Protein AF-A0A7G1I5R5-F1 (afdb_monomer)

Mean predicted aligned error: 12.97 Å

Organism: Mycobacterium kansasii (NCBI:txid1768)

Secondary structure (DSSP, 8-state):
-HHHHHHHHHHH-HHHHHHHHHHHHHHHHHHHTTHHHHS-S---S-TT-HHHHHHHHHHHHH---S-------------

Radius of gyration: 27.0 Å; Cα contacts (8 Å, |Δi|>4): 15; chains: 1; bounding box: 54×50×55 Å

Sequence (79 aa):
MMLQGIARLAIAAPRRIIGAALLVFLAAAVFGIPVAKSLSPGGFQDPNSESARAIKVLTDKFGQSGQQMLILVTSPGRQ

pLDDT: mean 78.23, std 11.16, range [53.97, 97.94]

Structure (mmCIF, N/CA/C/O backbone):
data_AF-A0A7G1I5R5-F1
#
_entry.id   AF-A0A7G1I5R5-F1
#
loop_
_atom_site.group_PDB
_atom_site.id
_atom_site.type_symbol
_atom_site.label_atom_id
_atom_site.label_alt_id
_atom_site.label_comp_id
_atom_site.label_asym_id
_atom_site.label_entity_id
_atom_site.label_seq_id
_atom_site.pdbx_PDB_ins_code
_atom_site.Cartn_x
_atom_site.Cartn_y
_atom_site.Cartn_z
_atom_site.occupancy
_atom_site.B_iso_or_equiv
_atom_site.auth_seq_id
_atom_site.auth_comp_id
_atom_site.auth_asym_id
_atom_site.auth_atom_id
_atom_site.pdbx_PDB_model_num
ATOM 1 N N . MET A 1 1 ? 28.785 -8.802 -15.483 1.00 60.81 1 MET A N 1
ATOM 2 C CA . MET A 1 1 ? 27.899 -9.423 -16.495 1.00 60.81 1 MET A CA 1
ATOM 3 C C . MET A 1 1 ? 26.445 -8.937 -16.384 1.00 60.81 1 MET A C 1
ATOM 5 O O . MET A 1 1 ? 26.049 -8.173 -17.253 1.00 60.81 1 MET A O 1
ATOM 9 N N . MET A 1 2 ? 25.661 -9.259 -15.335 1.00 73.19 2 MET A N 1
ATOM 10 C CA . MET A 1 2 ? 24.237 -8.835 -15.243 1.00 73.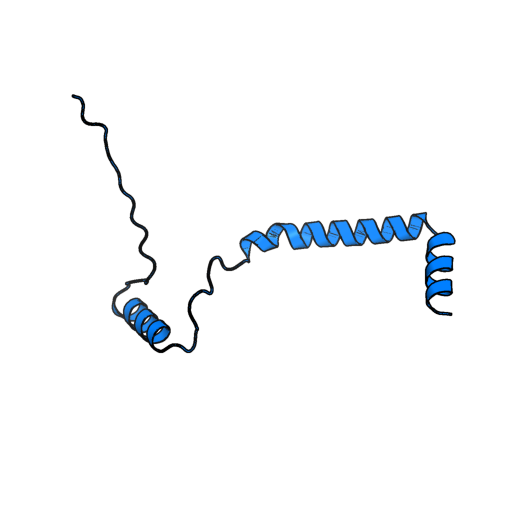19 2 MET A CA 1
ATOM 11 C C . MET A 1 2 ? 24.018 -7.312 -15.274 1.00 73.19 2 MET A C 1
ATOM 13 O O . MET A 1 2 ? 23.194 -6.832 -16.047 1.00 73.19 2 MET A O 1
ATOM 17 N N . LEU A 1 3 ? 24.790 -6.538 -14.502 1.00 79.31 3 LEU A N 1
ATOM 18 C CA . LEU A 1 3 ? 24.634 -5.077 -14.434 1.00 79.31 3 LEU A CA 1
ATOM 19 C C . LEU A 1 3 ? 24.881 -4.391 -15.794 1.00 79.31 3 LEU A C 1
ATOM 21 O O . LEU A 1 3 ? 24.178 -3.458 -16.168 1.00 79.31 3 LEU A O 1
ATOM 25 N N . GLN A 1 4 ? 25.842 -4.903 -16.572 1.00 75.75 4 GLN A N 1
ATOM 26 C CA . GLN A 1 4 ? 26.151 -4.408 -17.919 1.00 75.75 4 GLN A CA 1
ATOM 27 C C . GLN A 1 4 ? 25.043 -4.746 -18.928 1.00 75.75 4 GLN A C 1
ATOM 29 O O . GLN A 1 4 ? 24.806 -3.967 -19.848 1.00 75.75 4 GLN A O 1
ATOM 34 N N . GLY A 1 5 ? 24.352 -5.879 -18.757 1.00 76.56 5 GLY A N 1
ATOM 35 C CA . GLY A 1 5 ? 23.198 -6.253 -19.579 1.00 76.56 5 GLY A CA 1
ATOM 36 C C . GLY A 1 5 ? 22.001 -5.331 -19.344 1.00 76.56 5 GLY A C 1
ATOM 37 O O . GLY A 1 5 ? 21.418 -4.829 -20.304 1.00 76.56 5 GLY A O 1
ATOM 38 N N . ILE A 1 6 ? 21.701 -5.029 -18.076 1.00 77.25 6 ILE A N 1
ATOM 39 C CA . ILE A 1 6 ? 20.640 -4.081 -17.698 1.00 77.25 6 ILE A CA 1
ATOM 40 C C . ILE A 1 6 ? 20.984 -2.671 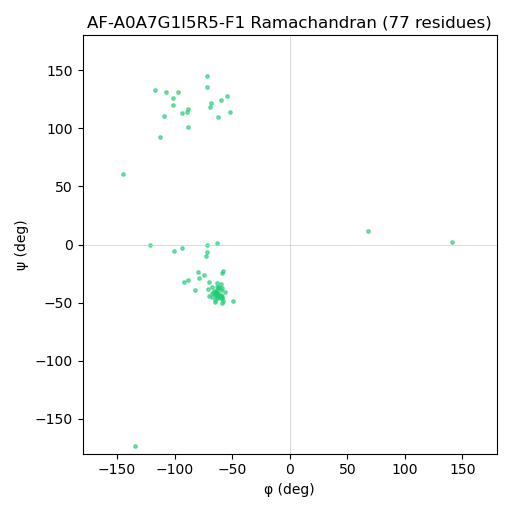-18.198 1.00 77.25 6 ILE A C 1
ATOM 42 O O . ILE A 1 6 ? 20.128 -2.004 -18.772 1.00 77.25 6 ILE A O 1
ATOM 46 N N . ALA A 1 7 ? 22.245 -2.243 -18.076 1.00 75.94 7 ALA A N 1
ATOM 47 C CA . ALA A 1 7 ? 22.701 -0.949 -18.584 1.00 75.94 7 ALA A CA 1
ATOM 48 C C . ALA A 1 7 ? 22.598 -0.838 -20.117 1.00 75.94 7 ALA A C 1
ATOM 50 O O . ALA A 1 7 ? 22.129 0.176 -20.630 1.00 75.94 7 ALA A O 1
ATOM 51 N N . ARG A 1 8 ? 22.971 -1.881 -20.874 1.00 73.94 8 ARG A N 1
ATOM 52 C CA . ARG A 1 8 ? 22.790 -1.879 -22.338 1.00 73.94 8 ARG A CA 1
ATOM 53 C C . ARG A 1 8 ? 21.322 -1.861 -22.732 1.00 73.94 8 ARG A C 1
ATOM 55 O O . ARG A 1 8 ? 20.974 -1.144 -23.660 1.00 73.94 8 ARG A O 1
ATOM 62 N N . LEU A 1 9 ? 20.468 -2.604 -22.029 1.00 70.38 9 LEU A N 1
ATOM 63 C CA . LEU A 1 9 ? 19.028 -2.583 -22.276 1.00 70.38 9 LEU A CA 1
ATOM 64 C C . LEU A 1 9 ? 18.441 -1.190 -21.991 1.00 70.38 9 LEU A C 1
ATOM 66 O O . LEU A 1 9 ? 17.680 -0.676 -22.809 1.00 70.38 9 LEU A O 1
ATOM 70 N N . ALA A 1 10 ? 18.877 -0.557 -20.895 1.00 69.00 10 ALA A N 1
ATOM 71 C CA . ALA A 1 10 ? 18.530 0.814 -20.519 1.00 69.00 10 ALA A CA 1
ATOM 72 C C . ALA A 1 10 ? 18.871 1.842 -21.609 1.00 69.00 10 ALA A C 1
ATOM 74 O O . ALA A 1 10 ? 18.075 2.737 -21.892 1.00 69.00 10 ALA A O 1
ATOM 75 N N . ILE A 1 11 ? 20.030 1.683 -22.250 1.00 77.19 11 ILE A N 1
ATOM 76 C CA . ILE A 1 11 ? 20.557 2.631 -23.241 1.00 77.19 11 ILE A CA 1
ATOM 77 C C . ILE A 1 11 ? 20.067 2.320 -24.668 1.00 77.19 11 ILE A C 1
ATOM 79 O O . ILE A 1 11 ? 19.899 3.237 -25.467 1.00 77.19 11 ILE A O 1
ATOM 83 N N . ALA A 1 12 ? 19.801 1.053 -25.004 1.00 77.81 12 ALA A N 1
ATOM 84 C CA . ALA A 1 12 ? 19.431 0.638 -26.362 1.00 77.81 12 ALA A CA 1
ATOM 85 C C . ALA A 1 12 ? 17.996 1.024 -26.761 1.00 77.81 12 ALA A C 1
ATOM 87 O O . ALA A 1 12 ? 17.707 1.180 -27.946 1.00 77.81 12 ALA A O 1
ATOM 88 N N . ALA A 1 13 ? 17.083 1.171 -25.796 1.00 79.44 13 ALA A N 1
ATOM 89 C CA . ALA A 1 13 ? 15.689 1.521 -26.074 1.00 79.44 13 ALA A CA 1
ATOM 90 C C . ALA A 1 13 ? 15.073 2.433 -24.990 1.00 79.44 13 ALA A C 1
ATOM 92 O O . ALA A 1 13 ? 14.054 2.076 -24.385 1.00 79.44 13 ALA A O 1
ATOM 93 N N . PRO A 1 14 ? 15.624 3.642 -24.766 1.00 80.00 14 PRO A N 1
ATOM 94 C CA . PRO A 1 14 ? 15.243 4.509 -23.648 1.00 80.00 14 PRO A CA 1
ATOM 95 C C . PRO A 1 14 ? 13.755 4.882 -23.673 1.00 80.00 14 PRO A C 1
ATOM 97 O O . PRO A 1 14 ? 13.083 4.848 -22.646 1.00 80.00 14 PRO A O 1
ATOM 100 N N . ARG A 1 15 ? 13.189 5.142 -24.862 1.00 87.00 15 ARG A N 1
ATOM 101 C CA . ARG A 1 15 ? 11.760 5.478 -25.013 1.00 87.00 15 ARG A CA 1
ATOM 102 C C . ARG A 1 15 ? 10.829 4.338 -24.591 1.00 87.00 15 ARG A C 1
ATOM 104 O O . ARG A 1 15 ? 9.775 4.601 -24.022 1.00 87.00 15 ARG A O 1
ATOM 111 N N . ARG A 1 16 ? 11.206 3.080 -24.855 1.00 88.12 16 ARG A N 1
ATOM 112 C CA . ARG A 1 16 ? 10.394 1.909 -24.477 1.00 88.12 16 ARG A CA 1
ATOM 113 C C . ARG A 1 16 ? 10.407 1.697 -22.968 1.00 88.12 16 ARG A C 1
ATOM 115 O O . ARG A 1 16 ? 9.377 1.369 -22.395 1.00 88.12 16 ARG A O 1
ATOM 122 N N . ILE A 1 17 ? 11.551 1.932 -22.335 1.00 88.38 17 ILE A N 1
ATOM 123 C CA . ILE A 1 17 ? 11.714 1.778 -20.887 1.00 88.38 17 ILE A CA 1
ATOM 124 C C . ILE A 1 17 ? 10.955 2.860 -20.134 1.00 88.38 17 ILE A C 1
ATOM 126 O O . ILE A 1 17 ? 10.226 2.540 -19.202 1.00 88.38 17 ILE A O 1
ATOM 130 N N . ILE A 1 18 ? 11.047 4.113 -20.581 1.00 91.50 18 ILE A N 1
ATOM 131 C CA . ILE A 1 18 ? 10.246 5.205 -20.017 1.00 91.50 18 ILE A CA 1
ATOM 132 C C . ILE A 1 18 ? 8.752 4.907 -20.188 1.00 91.50 18 ILE A C 1
ATOM 134 O O . ILE A 1 18 ? 7.991 5.045 -19.235 1.00 91.50 18 ILE A O 1
ATOM 138 N N . GLY A 1 19 ? 8.336 4.438 -21.370 1.00 95.50 19 GLY A N 1
ATOM 139 C CA . GLY A 1 19 ? 6.950 4.037 -21.617 1.00 95.50 19 GLY A CA 1
ATOM 140 C C . GLY A 1 19 ? 6.472 2.938 -20.664 1.00 95.50 19 GLY A C 1
ATOM 141 O O . GLY A 1 19 ? 5.423 3.085 -20.046 1.00 95.50 19 GLY A O 1
ATOM 142 N N . ALA A 1 20 ? 7.256 1.871 -20.490 1.00 93.69 20 ALA A N 1
ATOM 143 C CA . ALA A 1 20 ? 6.926 0.780 -19.574 1.00 93.69 20 ALA A CA 1
ATOM 144 C C . ALA A 1 20 ? 6.877 1.244 -18.109 1.00 93.69 20 ALA A C 1
ATOM 146 O O . ALA A 1 20 ? 5.936 0.909 -17.393 1.00 93.69 20 ALA A O 1
ATOM 147 N N . ALA A 1 21 ? 7.848 2.051 -17.673 1.00 93.88 21 ALA A N 1
ATOM 148 C CA . ALA A 1 21 ? 7.886 2.597 -16.320 1.00 93.88 21 ALA A CA 1
ATOM 149 C C . ALA A 1 21 ? 6.674 3.496 -16.030 1.00 93.88 21 ALA A C 1
ATOM 151 O O . ALA A 1 21 ? 6.053 3.360 -14.978 1.00 93.88 21 ALA A O 1
ATOM 152 N N . LEU A 1 22 ? 6.294 4.362 -16.976 1.00 97.25 22 LEU A N 1
ATOM 153 C CA . LEU A 1 22 ? 5.092 5.192 -16.863 1.00 97.25 22 LEU A CA 1
ATOM 154 C C . LEU A 1 22 ? 3.819 4.347 -16.800 1.00 97.25 22 LEU A C 1
ATOM 156 O O . LEU A 1 22 ? 2.934 4.643 -16.004 1.00 97.25 22 LEU A O 1
ATOM 160 N N . LEU A 1 23 ? 3.730 3.284 -17.599 1.00 97.00 23 LEU A N 1
ATOM 161 C CA . LEU A 1 23 ? 2.577 2.384 -17.596 1.00 97.00 23 LEU A CA 1
ATOM 162 C C . LEU A 1 23 ? 2.429 1.688 -16.233 1.00 97.00 23 LEU A C 1
ATOM 164 O O . LEU A 1 23 ? 1.346 1.689 -15.650 1.00 97.00 23 LEU A O 1
ATOM 168 N N . VAL A 1 24 ? 3.532 1.171 -15.683 1.00 97.44 24 VAL A N 1
ATOM 169 C CA . VAL A 1 24 ? 3.560 0.569 -14.339 1.00 97.44 24 VAL A CA 1
ATOM 170 C C . VAL A 1 24 ? 3.195 1.597 -13.268 1.00 97.44 24 VAL A C 1
ATOM 172 O O . VAL A 1 24 ? 2.400 1.295 -12.381 1.00 97.44 24 VAL A O 1
ATOM 175 N N . PHE A 1 25 ? 3.725 2.817 -13.365 1.00 97.12 25 PHE A N 1
ATOM 176 C CA . PHE A 1 25 ? 3.409 3.900 -12.436 1.00 97.12 25 PHE A CA 1
ATOM 177 C C . PHE A 1 25 ? 1.918 4.257 -12.452 1.00 97.12 25 PHE A C 1
ATOM 179 O O . PHE A 1 25 ? 1.297 4.353 -11.395 1.00 97.12 25 PHE A O 1
ATOM 186 N N . LEU A 1 26 ? 1.320 4.399 -13.637 1.00 97.94 26 LEU A N 1
ATOM 187 C CA . LEU A 1 26 ? -0.109 4.683 -13.781 1.00 97.94 26 LEU A CA 1
ATOM 188 C C . LEU A 1 26 ? -0.971 3.544 -13.236 1.00 97.94 26 LEU A C 1
ATOM 190 O O . LEU A 1 26 ? -1.944 3.806 -12.532 1.00 97.94 26 LEU A O 1
ATOM 194 N N . ALA A 1 27 ? -0.601 2.290 -13.503 1.00 96.44 27 ALA A N 1
ATOM 195 C CA . ALA A 1 27 ? -1.288 1.142 -12.923 1.00 96.44 27 ALA A CA 1
ATOM 196 C C . ALA A 1 27 ? -1.224 1.193 -11.387 1.00 96.44 27 ALA A C 1
ATOM 198 O O . ALA A 1 27 ? -2.259 1.139 -10.725 1.00 96.44 27 ALA A O 1
ATOM 199 N N . ALA A 1 28 ? -0.032 1.388 -10.816 1.00 96.06 28 ALA A N 1
ATOM 200 C CA . ALA A 1 28 ? 0.148 1.512 -9.373 1.00 96.06 28 ALA A CA 1
ATOM 201 C C . ALA A 1 28 ? -0.654 2.679 -8.778 1.00 96.06 28 ALA A C 1
ATOM 203 O O . ALA A 1 28 ? -1.214 2.532 -7.697 1.00 96.06 28 ALA A O 1
ATOM 204 N N . ALA A 1 29 ? -0.770 3.809 -9.480 1.00 94.12 29 ALA A N 1
ATOM 205 C CA . ALA A 1 29 ? -1.601 4.927 -9.047 1.00 94.12 29 ALA A CA 1
ATOM 206 C C . ALA A 1 29 ? -3.092 4.552 -9.020 1.00 94.12 29 ALA A C 1
ATOM 208 O O . ALA A 1 29 ? -3.750 4.748 -8.000 1.00 94.12 29 ALA A O 1
ATOM 209 N N . VAL A 1 30 ? -3.621 3.958 -10.095 1.00 95.25 30 VAL A N 1
ATOM 210 C CA . VAL A 1 30 ? -5.035 3.545 -10.176 1.00 95.25 30 VAL A CA 1
ATOM 211 C C . VAL A 1 30 ? -5.389 2.529 -9.087 1.00 95.25 30 VAL A C 1
ATOM 213 O O . VAL A 1 30 ? -6.426 2.663 -8.440 1.00 95.25 30 VAL A O 1
ATOM 216 N N . PHE A 1 31 ? -4.522 1.543 -8.848 1.00 91.88 31 PHE A N 1
ATOM 217 C CA . PHE A 1 31 ? -4.738 0.534 -7.805 1.00 91.88 31 PHE A CA 1
ATOM 218 C C . PHE A 1 31 ? -4.412 1.041 -6.390 1.00 91.88 31 PHE A C 1
ATOM 220 O O . PHE A 1 31 ? -5.012 0.580 -5.422 1.00 91.88 31 PHE A O 1
ATOM 227 N N . GLY A 1 32 ? -3.490 1.995 -6.255 1.00 89.31 32 GLY A N 1
ATOM 228 C CA . GLY A 1 32 ? -3.015 2.522 -4.975 1.00 89.31 32 GLY A CA 1
ATOM 229 C C . GLY A 1 32 ? -3.917 3.595 -4.368 1.00 89.31 32 GLY A C 1
ATOM 230 O O . GLY A 1 32 ? -4.147 3.571 -3.165 1.00 89.31 32 GLY A O 1
ATOM 231 N N . ILE A 1 33 ? -4.4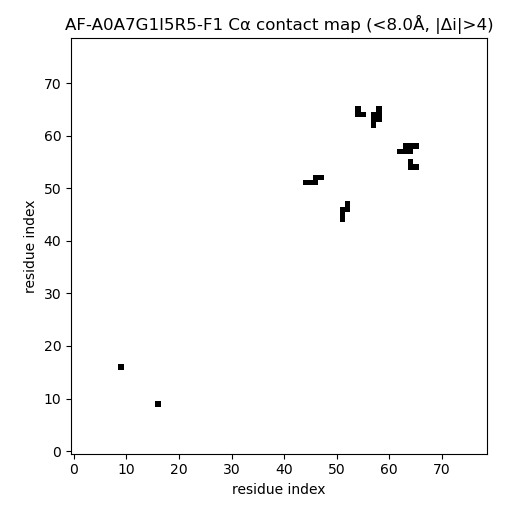91 4.500 -5.169 1.00 90.38 33 ILE A N 1
ATOM 232 C CA . ILE A 1 33 ? -5.420 5.548 -4.692 1.00 90.38 33 ILE A CA 1
ATOM 233 C C . ILE A 1 33 ? -6.542 5.000 -3.783 1.00 90.38 33 ILE A C 1
ATOM 235 O O . ILE A 1 33 ? -6.765 5.563 -2.709 1.00 90.38 33 ILE A O 1
ATOM 239 N N . PRO A 1 34 ? -7.264 3.920 -4.145 1.00 87.06 34 PRO A N 1
ATOM 240 C CA . PRO A 1 34 ? -8.347 3.411 -3.311 1.00 87.06 34 PRO A CA 1
ATOM 241 C C . PRO A 1 34 ? -7.875 2.698 -2.036 1.00 87.06 34 PRO A C 1
ATOM 243 O O . PRO A 1 34 ? -8.714 2.438 -1.174 1.00 87.06 34 PRO A O 1
ATOM 246 N N . VAL A 1 35 ? -6.577 2.413 -1.863 1.00 87.69 35 VAL A N 1
ATOM 247 C CA . VAL A 1 35 ? -6.077 1.636 -0.714 1.00 87.69 35 VAL A CA 1
ATOM 248 C C . VAL A 1 35 ? -6.413 2.300 0.619 1.00 87.69 35 VAL A C 1
ATOM 250 O O . VAL A 1 35 ? -6.750 1.609 1.574 1.00 87.69 35 VAL A O 1
ATOM 253 N N . ALA A 1 36 ? -6.430 3.636 0.668 1.00 82.62 36 ALA A N 1
ATOM 254 C CA . ALA A 1 36 ? -6.775 4.396 1.868 1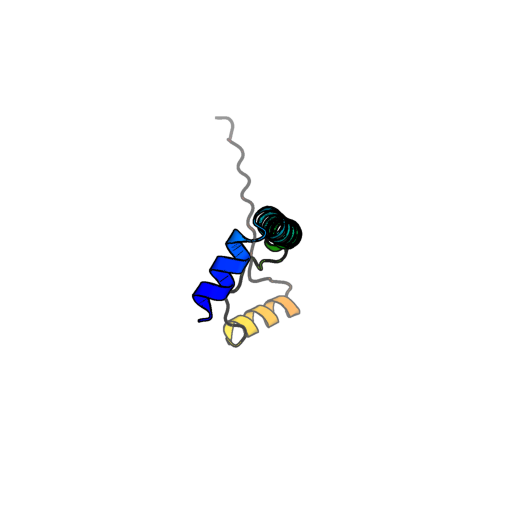.00 82.62 36 ALA A CA 1
ATOM 255 C C . ALA A 1 36 ? -8.191 4.089 2.391 1.00 82.62 36 ALA A C 1
ATOM 257 O O . ALA A 1 36 ? -8.441 4.240 3.582 1.00 82.62 36 ALA A O 1
ATOM 258 N N . LYS A 1 37 ? -9.107 3.625 1.527 1.00 80.19 37 LYS A N 1
ATOM 259 C CA . LYS A 1 37 ? -10.461 3.195 1.921 1.00 80.19 37 LYS A CA 1
ATOM 260 C C . LYS A 1 37 ? -10.493 1.787 2.518 1.00 80.19 37 LYS A C 1
ATOM 262 O O . LYS A 1 37 ? -11.427 1.459 3.238 1.00 80.19 37 LYS A O 1
ATOM 267 N N . SER A 1 38 ? -9.500 0.964 2.192 1.00 77.31 38 SER A N 1
ATOM 268 C CA . SER A 1 38 ? -9.382 -0.426 2.646 1.00 77.31 38 SER A CA 1
ATOM 269 C C . SER A 1 38 ? -8.399 -0.583 3.807 1.00 77.31 38 SER A C 1
ATOM 271 O O . SER A 1 38 ? -8.274 -1.676 4.359 1.00 77.31 38 SER A O 1
ATOM 273 N N . LEU A 1 39 ? -7.691 0.486 4.184 1.00 76.56 39 LEU A N 1
ATOM 274 C CA . LEU A 1 39 ? -6.871 0.501 5.386 1.00 76.56 39 LEU A CA 1
ATOM 275 C C . LEU A 1 39 ? -7.787 0.454 6.609 1.00 76.56 39 LEU A C 1
ATOM 277 O O . LEU A 1 39 ? -8.623 1.333 6.811 1.00 76.56 39 LEU A O 1
ATOM 281 N N . SER A 1 40 ? -7.597 -0.570 7.441 1.00 74.69 40 SER A N 1
ATOM 282 C CA . SER A 1 40 ? -8.213 -0.617 8.763 1.00 74.69 40 SER A CA 1
ATOM 283 C C . SER A 1 40 ? -7.746 0.600 9.572 1.00 74.69 40 SER A C 1
ATOM 285 O O . SER A 1 40 ? -6.539 0.762 9.760 1.00 74.69 40 SER A O 1
ATOM 287 N N . PRO A 1 41 ? -8.658 1.436 10.100 1.00 64.38 41 PRO A N 1
ATOM 288 C CA . PRO A 1 41 ? -8.301 2.530 11.004 1.00 64.38 41 PRO A CA 1
ATOM 289 C C . PRO A 1 41 ? -7.877 2.036 12.404 1.00 64.38 41 PRO A C 1
ATOM 291 O O . PRO A 1 41 ? -7.559 2.846 13.271 1.00 64.38 41 PRO A O 1
ATOM 294 N N . GLY A 1 42 ? -7.892 0.718 12.646 1.00 68.88 42 GLY A N 1
ATOM 295 C CA . GLY A 1 42 ? -7.570 0.087 13.925 1.00 68.88 42 GLY A CA 1
ATOM 296 C C . GLY A 1 42 ? -6.647 -1.129 13.795 1.00 68.88 42 GLY A C 1
ATOM 297 O O . GLY A 1 42 ? -6.143 -1.446 12.721 1.00 68.88 42 GLY A O 1
ATOM 298 N N . GLY A 1 43 ? -6.445 -1.822 14.916 1.00 68.69 43 GLY A N 1
ATOM 299 C CA . GLY A 1 43 ? -5.449 -2.895 15.079 1.00 68.69 43 GLY A CA 1
ATOM 300 C C . GLY A 1 43 ? -4.750 -2.871 16.443 1.00 68.69 43 GLY A C 1
ATOM 301 O O . GLY A 1 43 ? -3.878 -3.683 16.710 1.00 68.69 43 GLY A O 1
ATOM 302 N N . PHE A 1 44 ? -5.142 -1.943 17.320 1.00 65.06 44 PHE A N 1
ATOM 303 C CA . PHE A 1 44 ? -4.570 -1.752 18.657 1.00 65.06 44 PHE A CA 1
ATOM 304 C C . PHE A 1 44 ? -4.938 -2.846 19.673 1.00 65.06 44 PHE A C 1
ATOM 306 O O . PHE A 1 44 ? -4.443 -2.820 20.795 1.00 65.06 44 PHE A O 1
ATOM 313 N N . GLN A 1 45 ? -5.822 -3.777 19.311 1.00 63.75 45 GLN A N 1
ATOM 314 C CA . GLN A 1 45 ? -6.218 -4.899 20.160 1.00 63.75 45 GLN A CA 1
ATOM 315 C C . GLN A 1 45 ? -5.602 -6.189 19.620 1.00 63.75 45 GLN A C 1
ATOM 317 O O . GLN A 1 45 ? -5.730 -6.482 18.432 1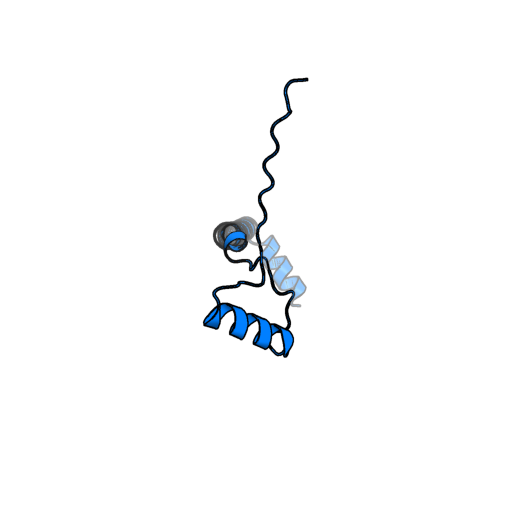.00 63.75 45 GLN A O 1
ATOM 322 N N . ASP A 1 46 ? -4.977 -6.972 20.498 1.00 69.25 46 ASP A N 1
ATOM 323 C CA . ASP A 1 46 ? -4.554 -8.335 20.181 1.00 69.25 46 ASP A CA 1
ATOM 324 C C . ASP A 1 46 ? -5.805 -9.225 20.040 1.00 69.25 46 ASP A C 1
ATOM 326 O O . ASP A 1 46 ? -6.543 -9.379 21.024 1.00 69.25 46 ASP A O 1
ATOM 330 N N . PRO A 1 47 ? -6.061 -9.824 18.857 1.00 66.69 47 PRO A N 1
ATOM 331 C CA . PRO A 1 47 ? -7.225 -10.680 18.626 1.00 66.69 47 PRO A CA 1
ATOM 332 C C . PRO A 1 47 ? -7.298 -11.884 19.571 1.00 66.69 47 PRO A C 1
ATOM 334 O O . PRO A 1 47 ? -8.383 -12.432 19.770 1.00 66.69 47 PRO A O 1
ATOM 337 N N . ASN A 1 48 ? -6.161 -12.304 20.133 1.00 74.25 48 ASN A N 1
ATOM 338 C CA . ASN A 1 48 ? -6.067 -13.449 21.036 1.00 74.25 48 ASN A CA 1
ATOM 339 C C . ASN A 1 48 ? -6.161 -13.060 22.518 1.00 74.25 48 ASN A C 1
ATOM 341 O O . ASN A 1 48 ? -6.147 -13.942 23.376 1.00 74.25 48 ASN A O 1
ATOM 345 N N . SER A 1 49 ? -6.258 -11.768 22.840 1.00 80.75 49 SER A N 1
ATOM 346 C CA . SER A 1 49 ? -6.353 -11.323 24.231 1.00 80.75 49 SER A CA 1
ATOM 347 C C . SER A 1 49 ? -7.712 -11.651 24.856 1.00 80.75 49 SER A C 1
ATOM 349 O O . SER A 1 49 ? -8.770 -11.579 24.221 1.00 80.75 49 SER A O 1
ATOM 351 N N . GLU A 1 50 ? -7.695 -11.973 26.150 1.00 75.75 50 GLU A N 1
ATOM 352 C CA . GLU A 1 50 ? -8.909 -12.235 26.927 1.00 75.75 50 GLU A CA 1
ATOM 353 C C . GLU A 1 50 ? -9.813 -10.992 27.008 1.00 75.75 50 GLU A C 1
ATOM 355 O O . GLU A 1 50 ? -11.039 -11.102 26.950 1.00 75.75 50 GLU A O 1
ATOM 360 N N . SER A 1 51 ? -9.216 -9.795 27.030 1.00 78.81 51 SER A N 1
ATOM 361 C CA . SER A 1 51 ? -9.930 -8.517 26.986 1.00 78.81 51 SER A CA 1
ATOM 362 C C . SER A 1 51 ? -10.670 -8.302 25.662 1.00 78.81 51 SER A C 1
ATOM 364 O O . SER A 1 51 ? -11.838 -7.913 25.689 1.00 78.81 51 SER A O 1
ATOM 366 N N . ALA A 1 52 ? -10.064 -8.626 24.512 1.00 74.62 52 ALA A N 1
ATOM 367 C CA . ALA A 1 52 ? -10.750 -8.567 23.217 1.00 74.62 52 ALA A CA 1
ATOM 368 C C . ALA A 1 52 ? -11.945 -9.535 23.159 1.00 74.62 52 ALA A C 1
ATOM 370 O O . ALA A 1 52 ? -13.009 -9.194 22.632 1.00 74.62 52 ALA A O 1
ATOM 371 N N . ARG A 1 53 ? -11.816 -10.728 23.759 1.00 77.56 53 ARG A N 1
ATOM 372 C CA . ARG A 1 53 ? -12.927 -11.684 23.878 1.00 77.56 53 ARG A CA 1
ATOM 373 C C . ARG A 1 53 ? -14.033 -11.165 24.805 1.00 77.56 53 ARG A C 1
ATOM 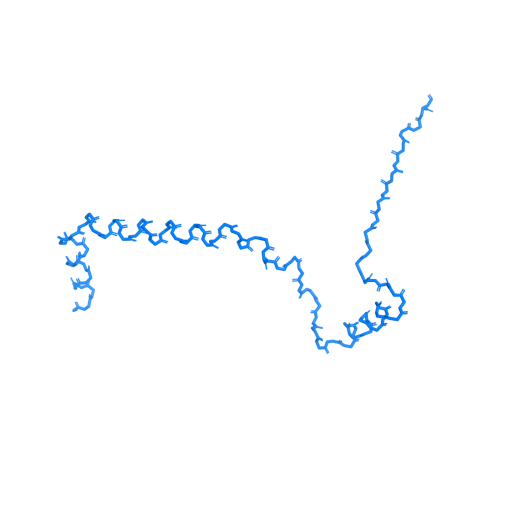375 O O . ARG A 1 53 ? -15.204 -11.295 24.454 1.00 77.56 53 ARG A O 1
ATOM 382 N N . ALA A 1 54 ? -13.689 -10.553 25.939 1.00 80.81 54 ALA A N 1
ATOM 383 C CA . ALA A 1 54 ? -14.663 -9.949 26.849 1.00 80.81 54 ALA A CA 1
ATOM 384 C C . ALA A 1 54 ? -15.443 -8.807 26.175 1.00 80.81 54 ALA A C 1
ATOM 386 O O . ALA A 1 54 ? -16.672 -8.782 26.245 1.00 80.81 54 ALA A O 1
ATOM 387 N N . ILE A 1 55 ? -14.750 -7.924 25.445 1.00 76.50 55 ILE A N 1
ATOM 388 C CA . ILE A 1 55 ? -15.375 -6.848 24.660 1.00 76.50 55 ILE A CA 1
ATOM 389 C C . ILE A 1 55 ? -16.346 -7.435 23.629 1.00 76.50 55 ILE A C 1
ATOM 391 O O . ILE A 1 55 ? -17.480 -6.975 23.539 1.00 76.50 55 ILE A O 1
ATOM 395 N N . LYS A 1 56 ? -15.955 -8.497 22.911 1.00 76.62 56 LYS A N 1
ATOM 396 C CA . LYS A 1 56 ? -16.822 -9.152 21.920 1.00 76.62 56 LYS A CA 1
ATOM 397 C C . LYS A 1 56 ? -18.093 -9.740 22.542 1.00 76.62 56 LYS A C 1
ATOM 399 O O . LYS A 1 56 ? -19.177 -9.538 22.009 1.00 76.62 56 LYS A O 1
ATOM 404 N N . VAL A 1 57 ? -17.987 -10.398 23.699 1.00 82.19 57 VAL A N 1
ATOM 405 C CA . VAL A 1 57 ? -19.154 -10.938 24.425 1.00 82.19 57 VAL A CA 1
ATOM 406 C C . VAL A 1 57 ? -20.088 -9.820 24.900 1.00 82.19 57 VAL A C 1
ATOM 408 O O . VAL A 1 57 ? -21.308 -9.970 24.812 1.00 82.19 57 VAL A O 1
ATOM 411 N N . LEU A 1 58 ? -19.536 -8.702 25.380 1.00 78.19 58 LEU A N 1
ATOM 412 C CA . LEU A 1 58 ? -20.319 -7.532 25.782 1.00 78.19 58 LEU A CA 1
ATOM 413 C C . LEU A 1 58 ? -21.030 -6.883 24.585 1.00 78.19 58 LEU A C 1
ATOM 415 O O . LEU A 1 58 ? -22.211 -6.548 24.686 1.00 78.19 58 LEU A O 1
ATOM 419 N N . THR A 1 59 ? -20.359 -6.773 23.436 1.00 80.12 59 THR A N 1
ATOM 420 C CA . THR A 1 59 ? -20.967 -6.277 22.194 1.00 80.12 59 THR A CA 1
A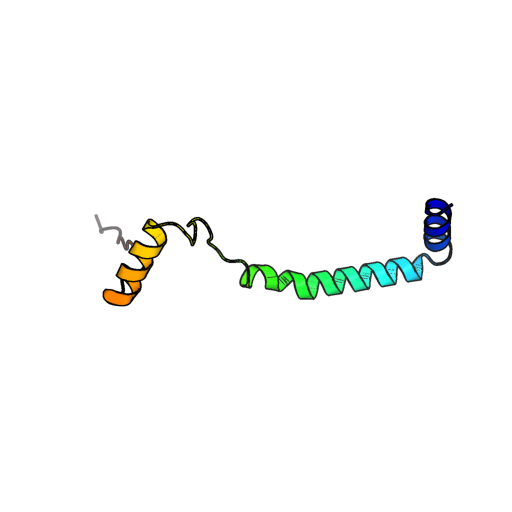TOM 421 C C . THR A 1 59 ? -22.069 -7.209 21.686 1.00 80.12 59 THR A C 1
ATOM 423 O O . THR A 1 59 ? -23.166 -6.732 21.409 1.00 80.12 59 THR A O 1
ATOM 426 N N . ASP A 1 60 ? -21.830 -8.522 21.628 1.00 77.25 60 ASP A N 1
ATOM 427 C CA . ASP A 1 60 ? -22.791 -9.496 21.086 1.00 77.25 60 ASP A CA 1
ATOM 428 C C . ASP A 1 60 ? -24.048 -9.636 21.960 1.00 77.25 60 ASP A C 1
ATOM 430 O O . ASP A 1 60 ? -25.148 -9.827 21.442 1.00 77.25 60 ASP A O 1
ATOM 434 N N . LYS A 1 61 ? -23.908 -9.558 23.293 1.00 80.38 61 LYS A N 1
ATOM 435 C CA . LYS A 1 61 ? -25.038 -9.750 24.221 1.00 80.38 61 LYS A CA 1
ATOM 436 C C . LYS A 1 61 ? -25.764 -8.465 24.595 1.00 80.38 61 LYS A C 1
ATOM 438 O O . LYS A 1 61 ? -26.963 -8.518 24.853 1.00 80.38 61 LYS A O 1
ATOM 443 N N . PHE A 1 62 ? -25.056 -7.340 24.662 1.00 79.50 62 PHE A N 1
ATOM 444 C CA . PHE A 1 62 ? -25.604 -6.088 25.191 1.00 79.50 62 PHE A CA 1
ATOM 445 C C . PHE A 1 62 ? -25.565 -4.935 24.184 1.00 79.50 62 PHE A C 1
ATOM 447 O O . PHE A 1 62 ? -25.995 -3.833 24.513 1.00 79.50 62 PHE A O 1
ATOM 454 N N . GLY A 1 63 ? -25.050 -5.155 22.970 1.00 67.00 63 GLY A N 1
ATOM 455 C CA . GLY A 1 63 ? -24.957 -4.114 21.945 1.00 67.00 63 GLY A CA 1
ATOM 456 C C . GLY A 1 63 ? -23.961 -2.998 22.279 1.00 67.00 63 GLY A C 1
ATOM 457 O O . GLY A 1 63 ? -23.952 -1.971 21.606 1.00 67.00 63 GLY A O 1
ATOM 458 N N . GLN A 1 64 ? -23.119 -3.166 23.306 1.00 63.66 64 GLN A N 1
ATOM 459 C CA . GLN A 1 64 ? -22.095 -2.186 23.659 1.00 63.66 64 GLN A CA 1
ATOM 460 C C . GLN A 1 64 ? -20.804 -2.457 22.888 1.00 63.66 64 GLN A C 1
ATOM 462 O O . GLN A 1 64 ? -20.025 -3.343 23.239 1.00 63.66 64 GLN A O 1
ATOM 467 N N . SER A 1 65 ? -20.559 -1.687 21.831 1.00 61.09 65 SER A N 1
ATOM 468 C CA . SER A 1 65 ? -19.243 -1.616 21.197 1.00 61.09 65 SER A CA 1
ATOM 469 C C . SER A 1 65 ? -18.269 -0.8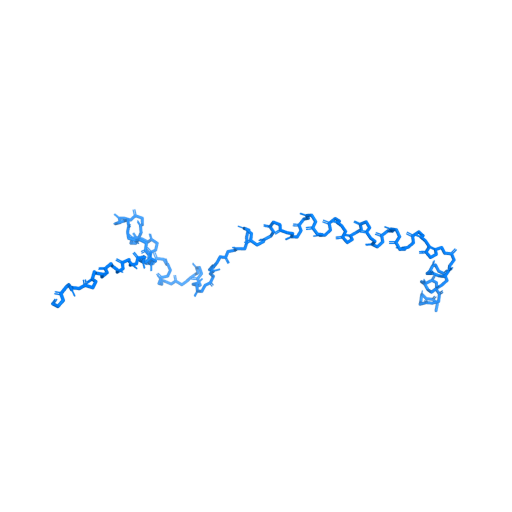57 22.101 1.00 61.09 65 SER A C 1
ATOM 471 O O . SER A 1 65 ? -18.601 0.228 22.574 1.00 61.09 65 SER A O 1
ATOM 473 N N . GLY A 1 66 ? -17.041 -1.359 22.280 1.00 59.94 66 GLY A N 1
ATOM 474 C CA . GLY A 1 66 ? -15.988 -0.686 23.067 1.00 59.94 66 GLY A CA 1
ATOM 475 C C . GLY A 1 66 ? -15.526 0.678 22.522 1.00 59.94 66 GLY A C 1
ATOM 476 O O . GLY A 1 66 ? -14.639 1.304 23.091 1.00 59.94 66 GLY A O 1
ATOM 477 N N . GLN A 1 67 ? -16.112 1.143 21.418 1.00 58.03 67 GLN A N 1
ATOM 478 C CA . GLN A 1 67 ? -15.819 2.416 20.777 1.00 58.03 67 GLN A CA 1
ATOM 479 C C . GLN A 1 67 ? -17.039 3.335 20.911 1.00 58.03 67 GLN A C 1
ATOM 481 O O . GLN A 1 67 ? -17.973 3.283 20.115 1.00 58.03 67 GLN A O 1
ATOM 486 N N . GLN A 1 68 ? -17.048 4.148 21.966 1.00 58.66 68 GLN A N 1
ATOM 487 C CA . GLN A 1 68 ? -18.099 5.128 22.238 1.00 58.66 68 GLN A CA 1
ATOM 488 C C . GLN A 1 68 ? -17.769 6.452 21.541 1.00 58.66 68 GLN A C 1
ATOM 490 O O . GLN A 1 68 ? -16.773 7.099 21.857 1.00 58.66 68 GLN A O 1
ATOM 495 N N . MET A 1 69 ? -18.611 6.870 20.593 1.00 62.53 69 MET A N 1
ATOM 496 C CA . MET A 1 69 ? -18.554 8.214 20.017 1.00 62.53 69 MET A CA 1
ATOM 497 C C . MET A 1 69 ? -19.427 9.145 20.864 1.00 62.53 69 MET A C 1
ATOM 499 O O . MET A 1 69 ? -20.642 8.975 20.924 1.00 62.53 69 MET A O 1
ATOM 503 N N . LEU A 1 70 ? -18.805 10.116 21.533 1.00 73.31 70 LEU A N 1
ATOM 504 C CA . LEU A 1 70 ? -19.494 11.137 22.323 1.00 73.31 70 LEU A CA 1
ATOM 505 C C . LEU A 1 70 ? -19.542 12.440 21.521 1.00 73.31 70 LEU A C 1
ATOM 507 O O .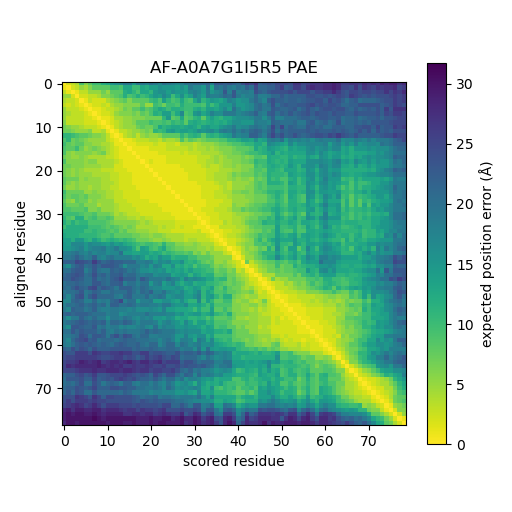 LEU A 1 70 ? -18.505 12.936 21.086 1.00 73.31 70 LEU A O 1
ATOM 511 N N . ILE A 1 71 ? -20.737 13.000 21.336 1.00 76.44 71 ILE A N 1
ATOM 512 C CA . ILE A 1 71 ? -20.935 14.299 20.682 1.00 76.44 71 ILE A CA 1
ATOM 513 C C . ILE A 1 71 ? -21.372 15.295 21.755 1.00 76.44 71 ILE A C 1
ATOM 515 O O . ILE A 1 71 ? -22.474 15.193 22.289 1.00 76.44 71 ILE A O 1
ATOM 519 N N . LEU A 1 72 ? -20.502 16.252 22.079 1.00 81.31 72 LEU A N 1
ATOM 520 C CA . LEU A 1 72 ? -20.804 17.329 23.020 1.00 81.31 72 LEU A CA 1
ATOM 521 C C . LEU A 1 72 ? -21.307 18.555 22.251 1.00 81.31 72 LEU A C 1
ATOM 523 O O . LEU A 1 72 ? -20.548 19.182 21.516 1.00 81.31 72 LEU A O 1
ATOM 527 N N . VAL A 1 73 ? -22.580 18.908 22.435 1.00 81.25 73 VAL A N 1
ATOM 528 C CA . VAL A 1 73 ? -23.170 20.133 21.879 1.00 81.25 73 VAL A CA 1
ATOM 529 C C . VAL A 1 73 ? -23.240 21.179 22.984 1.00 81.25 73 VAL A C 1
ATOM 531 O O . VAL A 1 73 ? -23.895 20.965 24.001 1.00 81.25 73 VAL A O 1
ATOM 534 N N . THR A 1 74 ? -22.572 22.314 22.784 1.00 81.56 74 THR A N 1
ATOM 535 C CA . THR A 1 74 ? -22.674 23.482 23.665 1.00 81.56 74 THR A CA 1
ATOM 536 C C . THR A 1 74 ? -23.258 24.657 22.886 1.00 81.56 74 THR A C 1
ATOM 538 O O . THR A 1 74 ? -22.851 24.918 21.754 1.00 81.56 74 THR A O 1
ATOM 541 N N . SER A 1 75 ? -24.236 25.352 23.468 1.00 77.25 75 SER A N 1
ATOM 542 C CA . SER A 1 75 ? -24.693 26.651 22.972 1.00 77.25 75 SER A CA 1
ATOM 543 C C . SER A 1 75 ? -23.994 27.744 23.778 1.00 77.25 75 SER A C 1
ATOM 545 O O . SER A 1 75 ? -24.046 27.668 25.010 1.00 77.25 75 SER A O 1
ATOM 547 N N . PRO A 1 76 ? -23.402 28.779 23.157 1.00 72.12 76 PRO A N 1
ATOM 548 C CA . PRO A 1 76 ? -23.006 29.956 23.910 1.00 72.12 76 PRO A CA 1
ATOM 549 C C . PRO A 1 76 ? -24.281 30.561 24.498 1.00 72.12 76 PRO A C 1
ATOM 551 O O . PRO A 1 76 ? -25.149 31.046 23.770 1.00 72.12 76 PRO A O 1
ATOM 554 N N . GLY A 1 77 ? -24.431 30.449 25.819 1.00 65.62 77 GLY A N 1
ATOM 555 C CA . GLY A 1 77 ? -25.484 31.147 26.535 1.00 65.62 77 GLY A CA 1
ATOM 556 C C . GLY A 1 77 ? -25.369 32.628 26.200 1.00 65.62 77 GLY A C 1
ATOM 557 O O . GLY A 1 77 ? -24.279 33.194 26.290 1.00 65.62 77 GLY A O 1
ATOM 558 N N . ARG A 1 78 ? -26.479 33.239 25.771 1.00 55.84 78 ARG A N 1
ATOM 559 C CA . ARG A 1 78 ? -26.614 34.695 25.832 1.00 55.84 78 ARG A CA 1
ATOM 560 C C . ARG A 1 78 ? -26.280 35.097 27.268 1.00 55.84 78 ARG A C 1
ATOM 562 O O . ARG A 1 78 ? -26.991 34.672 28.178 1.00 55.84 78 ARG A O 1
ATOM 569 N N . GLN A 1 79 ? -25.176 35.821 27.442 1.00 53.97 79 GLN A N 1
ATOM 570 C CA . GLN A 1 79 ? -25.007 36.681 28.609 1.00 53.97 79 GLN A CA 1
ATOM 571 C C . GLN A 1 79 ? -26.070 37.777 28.563 1.00 53.97 79 GLN A C 1
ATOM 573 O O . GLN A 1 79 ? -26.419 38.196 27.431 1.00 53.97 79 GLN A O 1
#

Foldseek 3Di:
DVVVVVVCVCVVCVPVVVVVVVVVVVVCCVVVVCVVVVDDPDDPDDCPDPVVVVQVVCCVPPVDHPDDDDDDDDDPPDD

Solvent-accessible surface area (backbone atoms only — not comparable to full-atom values): 5104 Å² total; per-residue (Å²): 112,70,69,59,52,53,49,48,54,53,68,73,42,48,71,59,52,54,51,51,53,52,52,52,49,52,50,50,48,68,66,47,68,59,44,74,79,72,53,70,96,69,74,93,65,59,87,84,36,70,66,51,50,50,46,49,52,42,25,75,76,68,69,47,60,94,73,80,87,83,84,88,86,82,75,87,72,84,126